Protein AF-A0A6L7CVW9-F1 (afdb_monomer_lite)

Radius of gyration: 22.48 Å; chains: 1; bounding box: 49×25×53 Å

Sequence (59 aa):
MRLAPLYRNALLLTGLLLSGIAAVQAADWPRQITDSRGTHTLESQPQRIVSTSVTLTGS

Organism: Escherichia coli (NCBI:txid562)

Foldseek 3Di:
DCCPVVVVVVVVVVVVVVVVVPPDPPPDPQDWDQDPVGIDTDRDDDPDDDDPDCVVVVD

pLDDT: mean 81.3, std 12.53, range [49.62, 94.19]

Structure (mmCIF, N/CA/C/O backbone):
data_AF-A0A6L7CVW9-F1
#
_entry.id   AF-A0A6L7CVW9-F1
#
loop_
_atom_site.group_PDB
_atom_site.id
_atom_site.type_symbol
_atom_site.label_atom_id
_atom_site.label_alt_id
_atom_site.label_comp_id
_atom_site.label_asym_id
_atom_site.label_entity_id
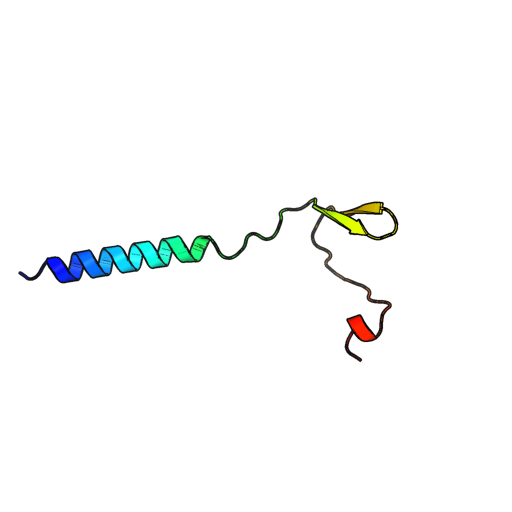_atom_site.label_seq_id
_atom_site.pdbx_PDB_ins_code
_atom_site.Cartn_x
_atom_site.Cartn_y
_atom_site.Cartn_z
_atom_site.occupancy
_atom_site.B_iso_or_equiv
_atom_site.auth_seq_id
_atom_site.auth_comp_id
_atom_site.auth_asym_id
_atom_site.auth_atom_id
_atom_site.pdbx_PDB_model_num
ATOM 1 N N . MET A 1 1 ? 33.687 -2.697 -41.283 1.00 49.62 1 MET A N 1
ATOM 2 C CA . MET A 1 1 ? 33.283 -3.117 -39.920 1.00 49.62 1 MET A CA 1
ATOM 3 C C . MET A 1 1 ? 32.060 -2.299 -39.511 1.00 49.62 1 MET A C 1
ATOM 5 O O . MET A 1 1 ? 32.167 -1.085 -39.403 1.00 49.62 1 MET A O 1
ATOM 9 N N . ARG A 1 2 ? 30.870 -2.909 -39.395 1.00 59.56 2 ARG A N 1
ATOM 10 C CA . ARG A 1 2 ? 29.621 -2.196 -39.051 1.00 59.56 2 ARG A CA 1
ATOM 11 C C . ARG A 1 2 ? 29.550 -2.002 -37.532 1.00 59.56 2 ARG A C 1
ATOM 13 O O . ARG A 1 2 ? 28.938 -2.797 -36.834 1.00 59.56 2 ARG A O 1
ATOM 20 N N . LEU A 1 3 ? 30.210 -0.957 -37.037 1.00 62.12 3 LEU A N 1
ATOM 21 C CA . LEU A 1 3 ? 30.251 -0.602 -35.611 1.00 62.12 3 LEU A CA 1
ATOM 22 C C . LEU A 1 3 ? 28.944 0.057 -35.125 1.00 62.12 3 LEU A C 1
ATOM 24 O O . LEU A 1 3 ? 28.535 -0.143 -33.988 1.00 62.12 3 LEU A O 1
ATOM 28 N N . ALA A 1 4 ? 28.236 0.773 -36.003 1.00 68.25 4 ALA A N 1
ATOM 29 C CA . ALA A 1 4 ? 26.984 1.473 -35.693 1.00 68.25 4 ALA A CA 1
ATOM 30 C C . ALA A 1 4 ? 25.870 0.616 -35.034 1.00 68.25 4 ALA A C 1
ATOM 32 O O . ALA A 1 4 ? 25.292 1.073 -34.047 1.00 68.25 4 ALA A O 1
ATOM 33 N N . PRO A 1 5 ? 25.552 -0.614 -35.499 1.00 71.88 5 PRO A N 1
ATOM 34 C CA . PRO A 1 5 ? 24.535 -1.442 -34.844 1.00 71.88 5 PRO A CA 1
ATOM 35 C C . PRO A 1 5 ? 24.959 -1.925 -33.451 1.00 71.88 5 PRO A C 1
ATOM 37 O O . PRO A 1 5 ? 24.102 -2.096 -32.589 1.00 71.88 5 PRO A O 1
ATOM 40 N N . LEU A 1 6 ? 26.261 -2.099 -33.200 1.00 77.38 6 LEU A N 1
ATOM 41 C CA . LEU A 1 6 ? 26.769 -2.534 -31.896 1.00 77.38 6 LEU A CA 1
ATOM 42 C C . LEU A 1 6 ? 26.589 -1.436 -30.841 1.00 77.38 6 LEU A C 1
ATOM 44 O O . LEU A 1 6 ? 26.081 -1.714 -29.759 1.00 77.38 6 LEU A O 1
ATOM 48 N N . TYR A 1 7 ? 26.907 -0.184 -31.183 1.00 80.88 7 TYR A N 1
ATOM 49 C CA . TYR A 1 7 ? 26.689 0.959 -30.289 1.00 80.88 7 TYR A CA 1
ATOM 50 C C . TYR A 1 7 ? 25.207 1.204 -30.001 1.00 80.88 7 TYR A C 1
ATOM 52 O O . TYR A 1 7 ? 24.840 1.463 -28.857 1.00 80.88 7 TYR A O 1
ATOM 60 N N . ARG A 1 8 ? 24.342 1.070 -31.014 1.00 83.06 8 ARG A N 1
ATOM 61 C CA . ARG A 1 8 ? 22.889 1.192 -30.833 1.00 83.06 8 ARG A CA 1
ATOM 62 C C . ARG A 1 8 ? 22.354 0.128 -29.875 1.00 83.06 8 ARG A C 1
ATOM 64 O O . ARG A 1 8 ? 21.596 0.460 -28.972 1.00 83.06 8 ARG A O 1
ATOM 71 N N . ASN A 1 9 ? 22.762 -1.127 -30.044 1.00 84.31 9 ASN A N 1
ATOM 72 C CA . ASN A 1 9 ? 22.315 -2.215 -29.176 1.00 84.31 9 ASN A CA 1
ATOM 73 C C . ASN A 1 9 ? 22.858 -2.061 -27.749 1.00 84.31 9 ASN A C 1
ATOM 75 O O . ASN A 1 9 ? 22.112 -2.276 -26.800 1.00 84.31 9 ASN A O 1
ATOM 79 N N . ALA A 1 10 ? 24.112 -1.628 -27.591 1.00 86.50 10 ALA A N 1
ATOM 80 C CA . ALA A 1 10 ? 24.687 -1.330 -26.281 1.00 86.50 10 ALA A CA 1
ATOM 81 C C . ALA A 1 10 ? 23.920 -0.205 -25.566 1.00 86.50 10 ALA A C 1
ATOM 83 O O . ALA A 1 10 ? 23.579 -0.351 -24.398 1.00 86.50 10 ALA A O 1
ATOM 84 N N . LEU A 1 11 ? 23.572 0.877 -26.274 1.00 88.00 11 LEU A N 1
ATOM 85 C CA . LEU A 1 11 ? 22.772 1.973 -25.718 1.00 88.00 11 LEU A CA 1
ATOM 86 C C . LEU A 1 11 ? 21.384 1.491 -25.263 1.00 88.00 11 LEU A C 1
ATOM 88 O O . LEU A 1 11 ? 20.936 1.841 -24.172 1.00 88.00 11 LEU A O 1
ATOM 92 N N . LEU A 1 12 ? 20.719 0.669 -26.082 1.00 88.12 12 LEU A N 1
A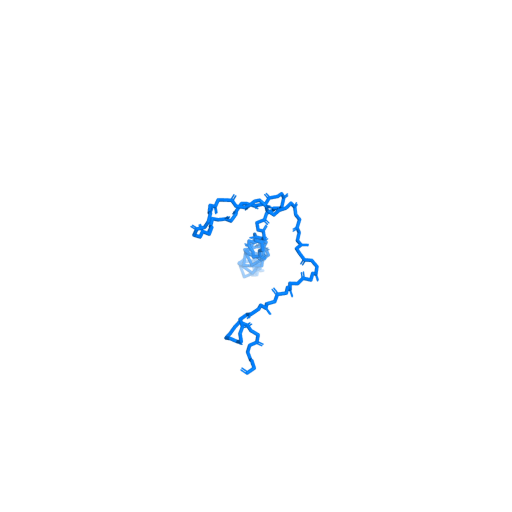TOM 93 C CA . LEU A 1 12 ? 19.405 0.106 -25.762 1.00 88.12 12 LEU A CA 1
ATOM 94 C C . LEU A 1 12 ? 19.461 -0.826 -24.545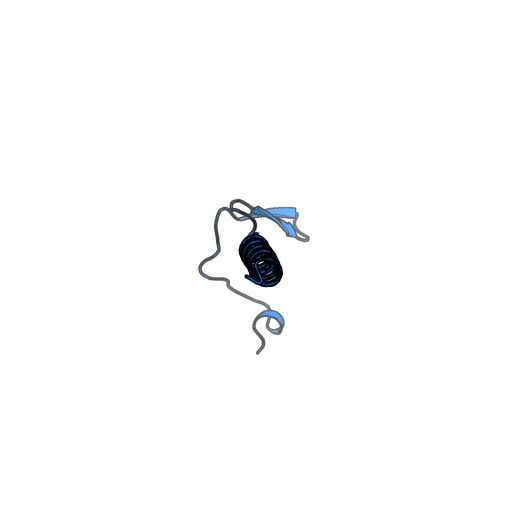 1.00 88.12 12 LEU A C 1
ATOM 96 O O . LEU A 1 12 ? 18.596 -0.739 -23.677 1.00 88.12 12 LEU A O 1
ATOM 100 N N . LEU A 1 13 ? 20.487 -1.676 -24.452 1.00 86.62 13 LEU A N 1
ATOM 101 C CA . LEU A 1 13 ? 20.686 -2.571 -23.310 1.00 86.62 13 LEU A CA 1
ATOM 102 C C . LEU A 1 13 ? 20.947 -1.789 -22.020 1.00 86.62 13 LEU A C 1
ATOM 104 O O . LEU A 1 13 ? 20.332 -2.086 -20.999 1.00 86.62 13 LEU A O 1
ATOM 108 N N . THR A 1 14 ? 21.794 -0.759 -22.062 1.00 85.12 14 THR A N 1
ATOM 109 C CA . THR A 1 14 ? 22.063 0.093 -20.894 1.00 85.12 14 THR A CA 1
ATOM 110 C C . THR A 1 14 ? 20.810 0.852 -20.452 1.00 85.12 14 THR A C 1
ATOM 112 O O . THR A 1 14 ? 20.521 0.908 -19.259 1.00 85.12 14 THR A O 1
ATOM 115 N N . GLY A 1 15 ? 20.026 1.385 -21.397 1.00 83.56 15 GLY A N 1
ATOM 116 C CA . GLY A 1 15 ? 18.748 2.038 -21.096 1.00 83.56 15 GLY A CA 1
ATOM 117 C C . GLY A 1 15 ? 17.729 1.087 -20.460 1.00 83.56 15 GLY A C 1
ATOM 118 O O . GLY A 1 15 ? 17.084 1.447 -19.476 1.00 83.56 15 GLY A O 1
ATOM 119 N N . LEU A 1 16 ? 17.636 -0.148 -20.963 1.00 83.81 16 LEU A N 1
ATOM 120 C CA . LEU A 1 16 ? 16.763 -1.179 -20.400 1.00 83.81 16 LEU A CA 1
ATOM 121 C C . LEU A 1 16 ? 17.186 -1.558 -18.971 1.00 83.81 16 LEU A C 1
ATOM 123 O O . LEU A 1 16 ? 16.343 -1.598 -18.075 1.00 83.81 16 LEU A O 1
ATOM 127 N N . LEU A 1 17 ? 18.486 -1.762 -18.737 1.00 81.06 17 LEU A N 1
ATOM 128 C CA . LEU A 1 17 ? 19.036 -2.086 -17.416 1.00 81.06 17 LEU A CA 1
ATOM 129 C C . LEU A 1 17 ? 18.784 -0.970 -16.389 1.00 81.06 17 LEU A C 1
ATOM 131 O O . LEU A 1 17 ? 18.386 -1.262 -15.265 1.00 81.06 17 LEU A O 1
ATOM 135 N N . LEU A 1 18 ? 18.951 0.299 -16.776 1.00 77.06 18 LEU A N 1
ATOM 136 C CA . LEU A 1 18 ? 18.674 1.457 -15.914 1.00 77.06 18 LEU A CA 1
ATOM 137 C C . LEU A 1 18 ? 17.175 1.634 -15.622 1.00 77.06 18 LEU A C 1
ATOM 139 O O . LEU A 1 18 ? 16.807 2.046 -14.524 1.00 77.06 18 LEU A O 1
ATOM 143 N N . SER A 1 19 ? 16.299 1.300 -16.575 1.00 72.62 19 SER A N 1
ATOM 144 C CA . SER A 1 19 ? 14.845 1.407 -16.387 1.00 72.62 19 SER A CA 1
ATOM 145 C C . SER A 1 19 ? 14.271 0.374 -15.408 1.00 72.62 19 SER A C 1
ATOM 147 O O . SER A 1 19 ? 13.281 0.652 -14.734 1.00 72.62 19 SER A O 1
ATOM 149 N N . GLY A 1 20 ? 14.915 -0.792 -15.271 1.00 64.88 20 GLY A N 1
ATOM 150 C CA . GLY A 1 20 ? 14.469 -1.860 -14.369 1.00 64.88 20 GLY A CA 1
ATOM 151 C C . GLY A 1 20 ? 14.628 -1.543 -12.878 1.00 64.88 20 GLY A C 1
ATOM 152 O O . GLY A 1 20 ? 13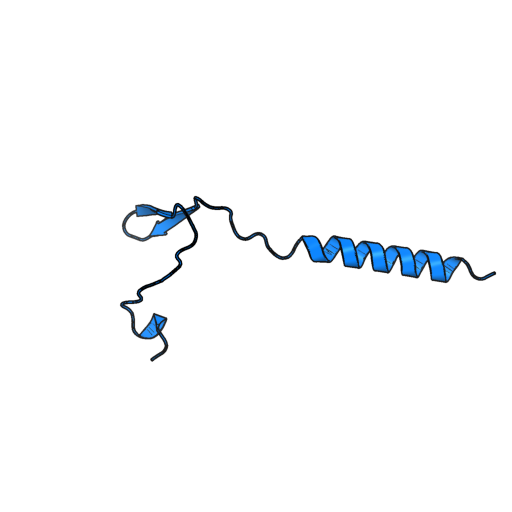.998 -2.190 -12.050 1.00 64.88 20 GLY A O 1
ATOM 153 N N . ILE A 1 21 ? 15.431 -0.533 -12.527 1.00 62.91 21 ILE A N 1
ATOM 154 C CA . ILE A 1 21 ? 15.756 -0.182 -11.134 1.00 62.91 21 ILE A CA 1
ATOM 155 C C . ILE A 1 21 ? 14.690 0.736 -10.504 1.00 62.91 21 ILE A C 1
ATOM 157 O O . ILE A 1 21 ? 14.645 0.898 -9.289 1.00 62.91 21 ILE A O 1
ATOM 161 N N . ALA A 1 22 ? 13.807 1.334 -11.313 1.00 60.12 22 ALA A N 1
ATOM 162 C CA . ALA A 1 22 ? 12.764 2.245 -10.833 1.00 60.12 22 ALA A CA 1
ATOM 163 C C . ALA A 1 22 ? 11.495 1.524 -10.337 1.00 60.12 22 ALA A C 1
ATOM 165 O O . ALA A 1 22 ? 10.615 2.145 -9.740 1.00 60.12 22 ALA A O 1
ATOM 166 N N . ALA A 1 23 ? 11.381 0.216 -10.568 1.00 58.50 23 ALA A N 1
ATOM 167 C CA . ALA A 1 23 ? 10.224 -0.570 -10.171 1.00 58.50 23 ALA A CA 1
ATOM 168 C C . ALA A 1 23 ? 10.501 -1.277 -8.840 1.00 58.50 23 ALA A C 1
ATOM 170 O O . ALA A 1 23 ? 10.879 -2.438 -8.845 1.00 58.50 23 ALA A O 1
ATOM 171 N N . VAL A 1 24 ? 10.367 -0.546 -7.729 1.00 55.53 24 VAL A N 1
ATOM 172 C CA . VAL A 1 24 ? 9.900 -0.967 -6.385 1.00 55.53 24 VAL A CA 1
ATOM 173 C C . VAL A 1 24 ? 10.314 0.156 -5.430 1.00 55.53 24 VAL A C 1
ATOM 175 O O . VAL A 1 24 ? 11.296 0.068 -4.704 1.00 55.53 24 VAL A O 1
ATOM 178 N N . GLN A 1 25 ? 9.558 1.253 -5.430 1.00 56.25 25 GLN A N 1
ATOM 179 C CA . GLN A 1 25 ? 9.531 2.137 -4.266 1.00 56.25 25 GLN A CA 1
ATOM 180 C C . GLN A 1 25 ? 8.473 1.581 -3.314 1.00 56.25 25 GLN A C 1
ATOM 182 O O . GLN A 1 25 ? 7.353 2.084 -3.229 1.00 56.25 25 GLN A O 1
ATOM 187 N N . ALA A 1 26 ? 8.794 0.473 -2.644 1.00 60.34 26 ALA A N 1
ATOM 188 C CA . ALA A 1 26 ? 8.075 0.156 -1.422 1.00 60.34 26 ALA A CA 1
ATOM 189 C C . ALA A 1 26 ? 8.362 1.321 -0.472 1.00 60.34 26 ALA A C 1
ATOM 191 O O . ALA A 1 26 ? 9.523 1.597 -0.197 1.00 60.34 26 ALA A O 1
ATOM 192 N N . ALA A 1 27 ? 7.330 2.059 -0.059 1.00 64.50 27 ALA A N 1
ATOM 193 C CA . ALA A 1 27 ? 7.513 3.115 0.926 1.00 64.50 27 ALA A CA 1
ATOM 194 C C . ALA A 1 27 ? 8.231 2.517 2.144 1.00 64.50 27 ALA A C 1
ATOM 196 O O . ALA A 1 27 ? 7.739 1.536 2.715 1.00 64.50 27 ALA A O 1
ATOM 197 N N . ASP A 1 28 ? 9.390 3.082 2.480 1.00 79.31 28 ASP A N 1
ATOM 198 C CA . ASP A 1 28 ? 10.185 2.639 3.615 1.00 79.31 28 ASP A CA 1
ATOM 199 C C . ASP A 1 28 ? 9.373 2.761 4.910 1.00 79.31 28 ASP A C 1
ATOM 201 O O . ASP A 1 28 ? 8.475 3.598 5.046 1.00 79.31 28 ASP A O 1
ATOM 205 N N . TRP A 1 29 ? 9.667 1.875 5.856 1.00 87.00 29 TRP A N 1
ATOM 206 C CA . TRP A 1 29 ? 9.080 1.907 7.190 1.00 87.00 29 TRP A CA 1
ATOM 207 C C . TRP A 1 29 ? 9.979 2.725 8.126 1.00 87.00 29 TRP A C 1
ATOM 209 O O . TRP A 1 29 ? 11.201 2.662 7.975 1.00 87.00 29 TRP A O 1
ATOM 219 N N . PRO A 1 30 ? 9.427 3.454 9.109 1.00 91.69 30 PRO A N 1
ATOM 220 C CA . PRO A 1 30 ? 8.012 3.564 9.470 1.00 91.69 30 PRO A CA 1
ATOM 221 C C . PRO A 1 30 ? 7.207 4.436 8.492 1.00 91.69 30 PRO A C 1
ATOM 223 O O . PRO A 1 30 ? 7.724 5.408 7.944 1.00 91.69 30 PRO A O 1
ATOM 226 N N . ARG A 1 31 ? 5.914 4.132 8.305 1.00 89.00 31 ARG A N 1
ATOM 227 C CA . ARG A 1 31 ? 5.012 4.940 7.461 1.00 89.00 31 ARG A CA 1
ATOM 228 C C . ARG A 1 31 ? 3.710 5.301 8.147 1.00 89.00 31 ARG A C 1
ATOM 230 O O . ARG A 1 31 ? 3.164 4.523 8.920 1.00 89.00 31 ARG A O 1
ATOM 237 N N . GLN A 1 32 ? 3.193 6.474 7.810 1.00 91.81 32 GLN A N 1
ATOM 238 C CA . GLN A 1 32 ? 1.944 6.992 8.352 1.00 91.81 32 GLN A CA 1
ATOM 239 C C . GLN A 1 32 ? 0.775 6.728 7.402 1.00 91.81 32 GLN A C 1
ATOM 241 O O . GLN A 1 32 ? 0.892 6.897 6.190 1.00 91.81 32 GLN A O 1
ATOM 246 N N . ILE A 1 33 ? -0.354 6.312 7.967 1.00 89.75 33 ILE A N 1
ATOM 247 C CA . ILE A 1 33 ? -1.619 6.074 7.275 1.00 89.75 33 ILE A CA 1
ATOM 248 C C . ILE A 1 33 ? -2.692 6.890 7.984 1.00 89.75 33 ILE A C 1
ATOM 250 O O . ILE A 1 33 ? -2.875 6.745 9.188 1.00 89.75 33 ILE A O 1
ATOM 254 N N . THR A 1 34 ? -3.418 7.726 7.250 1.00 93.19 34 THR A N 1
ATOM 255 C CA . THR A 1 34 ? -4.557 8.474 7.792 1.00 93.19 34 THR A CA 1
ATOM 256 C C . THR A 1 34 ? -5.849 7.717 7.506 1.00 93.19 34 THR A C 1
ATOM 258 O O . THR A 1 34 ? -6.153 7.422 6.351 1.00 93.19 34 THR A O 1
ATOM 261 N N . ASP A 1 35 ? -6.598 7.390 8.555 1.00 91.00 35 ASP A N 1
ATOM 262 C CA . ASP A 1 35 ? -7.951 6.847 8.476 1.00 91.00 35 ASP A CA 1
ATOM 263 C C . ASP A 1 35 ? -8.973 7.870 9.017 1.00 91.00 35 ASP A C 1
ATOM 265 O O . ASP A 1 35 ? -8.641 9.015 9.332 1.00 91.00 35 ASP A O 1
ATOM 269 N N . SER A 1 36 ? -10.245 7.479 9.115 1.00 93.00 36 SER A N 1
ATOM 270 C CA . SER A 1 36 ? -11.306 8.336 9.665 1.00 93.00 36 SER A CA 1
ATOM 271 C C . SER A 1 36 ? -11.149 8.659 11.158 1.00 93.00 36 SER A C 1
ATOM 273 O O . SER A 1 36 ? -11.831 9.552 11.659 1.00 93.00 36 SER A O 1
ATOM 275 N N . ARG A 1 37 ? -10.280 7.943 11.879 1.00 92.44 37 ARG A N 1
ATOM 276 C CA . ARG A 1 37 ? -9.988 8.113 13.310 1.00 92.44 37 ARG A CA 1
ATOM 277 C C . ARG A 1 37 ? -8.680 8.867 13.555 1.00 92.44 37 ARG A C 1
ATOM 279 O O . ARG A 1 37 ? -8.403 9.211 14.702 1.00 92.44 37 ARG A O 1
ATOM 286 N N . GLY A 1 38 ? -7.910 9.163 12.509 1.00 94.19 38 GLY A N 1
ATOM 287 C CA . GLY A 1 38 ? -6.710 9.991 12.565 1.00 94.19 38 GLY A CA 1
ATOM 288 C C . GLY A 1 38 ? -5.519 9.356 11.854 1.00 94.19 38 GLY A C 1
ATOM 289 O O . GLY A 1 38 ? -5.659 8.481 11.006 1.00 94.19 38 GLY A O 1
ATOM 290 N N . THR A 1 39 ? -4.318 9.828 12.182 1.00 93.75 39 THR A N 1
ATOM 291 C CA . THR A 1 39 ? -3.076 9.305 11.602 1.00 93.75 39 THR A CA 1
ATOM 292 C C . THR A 1 39 ? -2.498 8.197 12.477 1.00 93.75 39 THR A C 1
ATOM 294 O O . THR A 1 39 ? -2.244 8.393 13.664 1.00 93.75 39 THR A O 1
ATOM 297 N N . HIS A 1 40 ? -2.246 7.045 11.865 1.00 91.19 40 HIS A N 1
ATOM 298 C CA . HIS A 1 40 ? -1.633 5.869 12.465 1.00 91.19 40 HIS A CA 1
ATOM 299 C C . HIS A 1 40 ? -0.258 5.617 11.852 1.00 91.19 40 HIS A C 1
ATOM 301 O O . HIS A 1 40 ? -0.122 5.534 10.632 1.00 91.19 40 HIS A O 1
ATOM 307 N N . THR A 1 41 ? 0.764 5.455 12.689 1.00 92.31 41 THR A N 1
ATOM 308 C CA . THR A 1 41 ? 2.093 5.040 12.234 1.00 92.31 41 THR A CA 1
ATOM 309 C C . THR A 1 41 ? 2.184 3.523 12.252 1.00 92.31 41 THR A C 1
ATOM 311 O O . THR A 1 41 ? 1.886 2.875 13.254 1.00 92.31 41 THR A O 1
ATOM 314 N N . LEU A 1 42 ? 2.611 2.952 11.137 1.00 91.62 42 LEU A N 1
ATOM 315 C CA . LEU A 1 42 ? 3.048 1.577 11.057 1.00 91.62 42 LEU A CA 1
ATOM 316 C C . LEU A 1 42 ? 4.576 1.553 11.069 1.00 91.62 42 LEU A C 1
ATOM 318 O O . LEU A 1 42 ? 5.215 2.047 10.144 1.00 91.62 42 LEU A O 1
ATOM 322 N N . GLU A 1 43 ? 5.150 0.963 12.112 1.00 91.38 43 GLU A N 1
ATOM 323 C CA . GLU A 1 43 ? 6.602 0.963 12.335 1.00 91.38 43 GLU A CA 1
ATOM 324 C C . GLU A 1 43 ? 7.372 0.044 11.381 1.00 91.38 43 GLU A C 1
ATOM 326 O O . GLU A 1 43 ? 8.541 0.264 11.086 1.00 91.38 43 GLU A O 1
ATOM 331 N N . SER A 1 44 ? 6.723 -1.016 10.909 1.00 90.25 44 SER A N 1
ATOM 332 C CA . SER A 1 44 ? 7.318 -2.039 10.052 1.00 90.25 44 SER A CA 1
ATOM 333 C C . SER A 1 44 ? 6.240 -2.761 9.253 1.00 90.25 44 SER A C 1
ATOM 335 O O . SER A 1 44 ? 5.042 -2.593 9.505 1.00 90.25 44 SER A O 1
ATOM 337 N N . GLN A 1 45 ? 6.661 -3.581 8.288 1.00 89.75 45 GLN A N 1
ATOM 338 C CA . GLN A 1 45 ? 5.745 -4.372 7.478 1.00 89.75 45 GLN A CA 1
ATOM 339 C C . GLN A 1 45 ? 4.934 -5.361 8.317 1.00 89.75 45 GLN A C 1
ATOM 341 O O . GLN A 1 45 ? 5.525 -6.253 8.926 1.00 89.75 45 GLN A O 1
ATOM 346 N N . PRO A 1 46 ? 3.585 -5.268 8.317 1.00 90.75 46 PRO A N 1
ATOM 347 C CA . PRO A 1 46 ? 2.748 -6.247 8.990 1.00 90.75 46 PRO A CA 1
ATOM 348 C C . PRO A 1 46 ? 2.988 -7.640 8.410 1.00 90.75 46 PRO A C 1
ATOM 350 O O . PRO A 1 46 ? 2.835 -7.856 7.210 1.00 90.75 46 PRO A O 1
ATOM 353 N N . GLN A 1 47 ? 3.333 -8.594 9.271 1.00 93.56 47 GLN A N 1
ATOM 354 C CA . GLN A 1 47 ? 3.522 -9.996 8.877 1.00 93.56 47 GLN A CA 1
ATOM 355 C C . GLN A 1 47 ? 2.197 -10.772 8.834 1.00 93.56 47 GLN A C 1
ATOM 357 O O . GLN A 1 47 ? 2.082 -11.789 8.155 1.00 93.56 47 GLN A O 1
ATOM 362 N N . ARG A 1 48 ? 1.181 -10.288 9.558 1.00 93.12 48 ARG A N 1
ATOM 363 C CA . ARG A 1 48 ? -0.171 -10.848 9.594 1.00 93.12 48 ARG A CA 1
ATOM 364 C C . ARG A 1 48 ? -1.182 -9.709 9.670 1.00 93.12 48 ARG A C 1
ATOM 366 O O . ARG A 1 48 ? -1.130 -8.901 10.591 1.00 93.12 48 ARG A O 1
ATOM 373 N N . ILE A 1 49 ? -2.113 -9.680 8.721 1.00 91.88 49 ILE A N 1
ATOM 374 C CA . ILE A 1 49 ? -3.226 -8.726 8.684 1.00 91.88 49 ILE A CA 1
ATOM 375 C C . ILE A 1 49 ? -4.500 -9.480 9.056 1.00 91.88 49 ILE A C 1
ATOM 377 O O . ILE A 1 49 ? -4.762 -10.562 8.530 1.00 91.88 49 ILE A O 1
ATOM 381 N N . VAL A 1 50 ? -5.286 -8.915 9.970 1.00 93.19 50 VAL A N 1
ATOM 382 C CA . VAL A 1 50 ? -6.611 -9.431 10.321 1.00 93.19 50 VAL A CA 1
ATOM 383 C C . VAL A 1 50 ? -7.642 -8.530 9.662 1.00 93.19 50 VAL A C 1
ATOM 385 O O . VAL A 1 50 ? -7.748 -7.357 10.013 1.00 93.19 50 VAL A O 1
ATOM 388 N N . SER A 1 51 ? -8.390 -9.072 8.704 1.00 89.44 51 SER A N 1
ATOM 389 C CA . SER A 1 51 ? -9.539 -8.376 8.134 1.00 89.44 51 SER A CA 1
ATOM 390 C C . SER A 1 51 ? -10.807 -8.814 8.851 1.00 89.44 51 SER A C 1
ATOM 392 O O . SER A 1 51 ? -11.112 -10.001 8.925 1.00 89.44 51 SER A O 1
ATOM 394 N N . THR A 1 52 ? -11.550 -7.840 9.365 1.00 91.38 52 THR A N 1
ATOM 395 C CA . THR A 1 52 ? -12.892 -8.036 9.927 1.00 91.38 52 THR A CA 1
ATOM 396 C C . THR A 1 52 ? -13.997 -7.742 8.909 1.00 91.38 52 THR A C 1
ATOM 398 O O . THR A 1 52 ? -15.173 -7.885 9.228 1.00 91.38 52 THR A O 1
ATOM 401 N N . SER A 1 53 ? -13.640 -7.336 7.686 1.00 89.06 53 SER A N 1
ATOM 402 C CA . SER A 1 53 ? -14.582 -7.080 6.595 1.00 89.06 53 SER A CA 1
ATOM 403 C C . SER A 1 53 ? -14.574 -8.231 5.596 1.00 89.06 53 SER A C 1
ATOM 405 O O . SER A 1 53 ? -13.522 -8.583 5.058 1.00 89.06 53 SER A O 1
ATOM 407 N N . VAL A 1 54 ? -15.768 -8.755 5.311 1.00 90.00 54 VAL A N 1
ATOM 408 C CA . VAL A 1 54 ? -16.015 -9.839 4.345 1.00 90.00 54 VAL A CA 1
ATOM 409 C C . VAL A 1 54 ? -15.594 -9.423 2.934 1.00 90.00 54 VAL A C 1
ATOM 411 O O . VAL A 1 54 ? -14.911 -10.164 2.232 1.00 90.00 54 VAL A O 1
ATOM 414 N N . THR A 1 55 ? -15.908 -8.185 2.541 1.00 89.12 55 THR A N 1
ATOM 415 C CA . THR A 1 55 ? -15.509 -7.627 1.240 1.00 89.12 55 THR A CA 1
ATOM 416 C C . THR A 1 55 ? -13.990 -7.567 1.085 1.00 89.12 55 THR A C 1
ATOM 418 O O . THR A 1 55 ? -13.479 -7.730 -0.018 1.00 89.12 55 THR A O 1
ATOM 421 N N . LEU A 1 56 ? -13.258 -7.354 2.183 1.00 81.62 56 LEU A N 1
ATOM 422 C CA . LEU A 1 56 ? -11.795 -7.310 2.168 1.00 81.62 56 LEU A CA 1
ATOM 423 C C . LEU A 1 56 ? -11.159 -8.710 2.220 1.00 81.62 56 LEU A C 1
ATOM 425 O O . LEU A 1 56 ? -10.038 -8.866 1.744 1.00 81.62 56 LEU A O 1
ATOM 429 N N . THR A 1 57 ? -11.838 -9.719 2.783 1.00 83.12 57 THR A N 1
ATOM 430 C CA . THR A 1 57 ? -11.366 -11.119 2.759 1.00 83.12 57 THR A CA 1
ATOM 431 C C . THR A 1 57 ? -11.715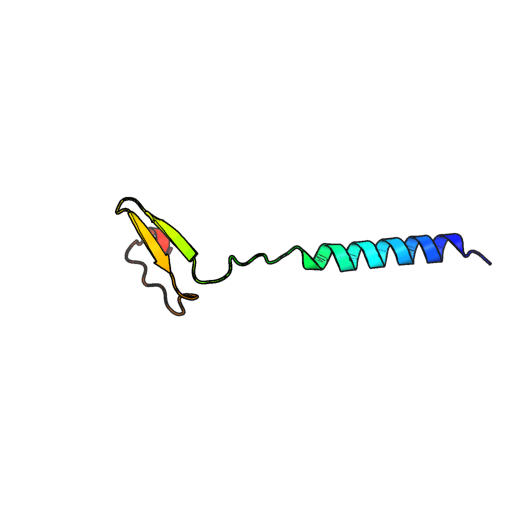 -11.862 1.472 1.00 83.12 57 THR A C 1
ATOM 433 O O . THR A 1 57 ? -11.075 -12.869 1.186 1.00 83.12 57 THR A O 1
ATOM 436 N N . GLY A 1 58 ? -12.684 -11.377 0.689 1.00 75.62 58 GLY A N 1
ATOM 437 C CA . GLY A 1 58 ? -13.041 -11.957 -0.612 1.00 75.62 58 GLY A CA 1
ATOM 438 C C . GLY A 1 58 ? -13.827 -13.271 -0.532 1.00 75.62 58 GLY A C 1
ATOM 439 O O . GLY A 1 58 ? -13.736 -14.086 -1.446 1.00 75.62 58 GLY A O 1
ATOM 440 N N . SER A 1 59 ? -14.557 -13.484 0.563 1.00 59.84 59 SER A N 1
ATOM 441 C CA . SER A 1 59 ? -15.451 -14.633 0.792 1.00 59.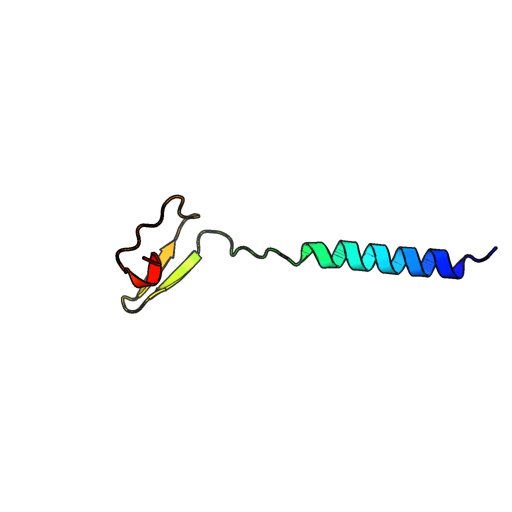84 59 SER A CA 1
ATOM 442 C C . SER A 1 59 ? -16.881 -14.351 0.358 1.00 59.84 59 SER A C 1
ATOM 444 O O . SER A 1 59 ? -17.313 -13.200 0.596 1.00 59.84 59 SER A O 1
#

Secondary structure (DSSP, 8-state):
---HHHHHHHHHHHHHHHHGGGS--PPPSSEEEEETTEEEEE-S--S------HHHHT-